Protein AF-A0AA44MNN9-F1 (afdb_monomer)

pLDDT: mean 72.3, std 15.73, range [46.19, 91.88]

Secondary structure (DSSP, 8-state):
---S------------------SS---SSS---PPPS-HHHHHHHHHHH---TTEEEEEEEE-SSS-EEEEEEEE-

Structure (mmCIF, N/CA/C/O backbone):
data_AF-A0AA44MNN9-F1
#
_entry.id   AF-A0AA44MNN9-F1
#
loop_
_atom_site.group_PDB
_atom_site.id
_atom_site.type_symbol
_atom_site.label_atom_id
_atom_site.label_alt_id
_atom_site.label_comp_id
_atom_site.label_asym_id
_atom_site.label_entity_id
_atom_site.label_seq_id
_atom_site.pdbx_PDB_ins_code
_atom_site.Cartn_x
_atom_site.Cartn_y
_atom_site.Cartn_z
_atom_site.occupancy
_atom_site.B_iso_or_equiv
_atom_site.auth_seq_id
_atom_site.auth_comp_id
_atom_site.auth_asym_id
_atom_site.auth_atom_id
_atom_site.pdbx_PDB_model_num
ATOM 1 N N . ASP A 1 1 ? -4.391 21.999 -28.256 1.00 49.22 1 ASP A N 1
ATOM 2 C CA . ASP A 1 1 ? -2.974 21.584 -28.287 1.00 49.22 1 ASP A CA 1
ATOM 3 C C . ASP A 1 1 ? -2.738 20.414 -27.353 1.00 49.22 1 ASP A C 1
ATOM 5 O O . ASP A 1 1 ? -2.687 20.589 -26.144 1.00 49.22 1 ASP A O 1
ATOM 9 N N . GLY A 1 2 ? -2.706 19.199 -27.902 1.00 59.91 2 GLY A N 1
ATOM 10 C CA . GLY A 1 2 ? -2.558 17.966 -27.129 1.00 59.91 2 GLY A CA 1
ATOM 11 C C . GLY A 1 2 ? -1.380 17.159 -27.651 1.00 59.91 2 GLY A C 1
ATOM 12 O O . GLY A 1 2 ? -1.477 16.534 -28.705 1.00 59.91 2 GLY A O 1
ATOM 13 N N . TYR A 1 3 ? -0.265 17.178 -26.925 1.00 70.00 3 TYR A N 1
ATOM 14 C CA . TYR A 1 3 ? 0.854 16.282 -27.196 1.00 70.00 3 TYR A CA 1
ATOM 15 C C . TYR A 1 3 ? 0.476 14.855 -26.773 1.00 70.00 3 TYR A C 1
ATOM 17 O O . TYR A 1 3 ? 0.012 14.632 -25.658 1.00 70.00 3 TYR A O 1
ATOM 25 N N . ARG A 1 4 ? 0.682 13.876 -27.666 1.00 70.44 4 ARG A N 1
ATOM 26 C CA . ARG A 1 4 ? 0.366 12.445 -27.451 1.00 70.44 4 ARG A CA 1
ATOM 27 C C . ARG A 1 4 ? 1.374 11.715 -26.545 1.00 70.44 4 ARG A C 1
ATOM 29 O O . ARG A 1 4 ? 1.374 10.489 -26.515 1.00 70.44 4 ARG A O 1
ATOM 36 N N . GLY A 1 5 ? 2.245 12.440 -25.844 1.00 73.31 5 GLY A N 1
ATOM 37 C CA . GLY A 1 5 ? 3.319 11.872 -25.031 1.00 73.31 5 GLY A CA 1
ATOM 38 C C . GLY A 1 5 ? 3.500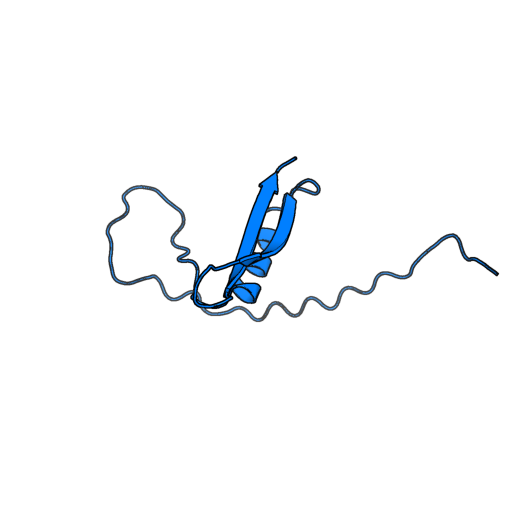 12.625 -23.718 1.00 73.31 5 GLY A C 1
ATOM 39 O O . GLY A 1 5 ? 3.405 13.851 -23.687 1.00 73.31 5 GLY A O 1
ATOM 40 N N . GLY A 1 6 ? 3.744 11.874 -22.642 1.00 80.25 6 GLY A N 1
ATOM 41 C CA . GLY A 1 6 ? 4.088 12.395 -21.320 1.00 80.25 6 GLY A CA 1
ATOM 42 C C . 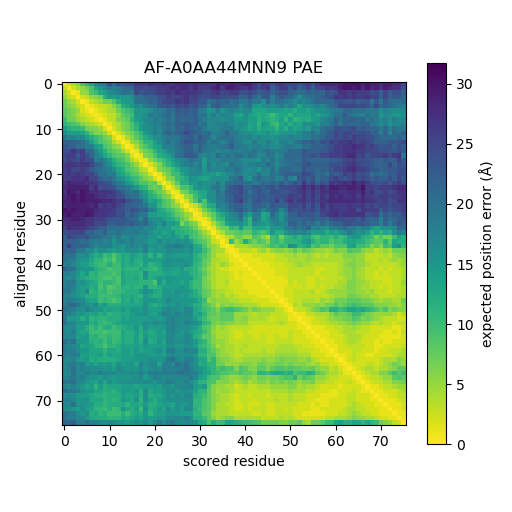GLY A 1 6 ? 5.574 12.204 -21.021 1.00 80.25 6 GLY A C 1
ATOM 43 O O . GLY A 1 6 ? 6.184 11.242 -21.482 1.00 80.25 6 GLY A O 1
ATOM 44 N N . LEU A 1 7 ? 6.155 13.116 -20.243 1.00 80.56 7 LEU A N 1
ATOM 45 C CA . LEU A 1 7 ? 7.508 12.968 -19.710 1.00 80.56 7 LEU A CA 1
ATOM 46 C C . LEU A 1 7 ? 7.436 12.211 -18.380 1.00 80.56 7 LEU A C 1
ATOM 48 O O . LEU A 1 7 ? 6.701 12.616 -17.479 1.00 80.56 7 LEU A O 1
ATOM 52 N N . ALA A 1 8 ? 8.189 11.119 -18.262 1.00 76.56 8 ALA A N 1
ATOM 53 C CA . ALA A 1 8 ? 8.333 10.368 -17.021 1.00 76.56 8 ALA A CA 1
ATOM 54 C C . ALA A 1 8 ? 9.695 10.687 -16.395 1.00 76.56 8 ALA A C 1
ATOM 56 O O . ALA A 1 8 ? 10.733 10.467 -17.016 1.00 76.56 8 ALA A O 1
ATOM 57 N N . PHE A 1 9 ? 9.684 11.199 -15.167 1.00 76.06 9 PHE A N 1
ATOM 58 C CA . PHE A 1 9 ? 10.884 11.426 -14.366 1.00 76.06 9 PHE A CA 1
ATOM 59 C C . PHE A 1 9 ? 10.902 10.403 -13.232 1.00 76.06 9 PHE A C 1
ATOM 61 O O . PHE A 1 9 ? 9.927 10.300 -12.486 1.00 76.06 9 PHE A O 1
ATOM 68 N N . ASP A 1 10 ? 11.988 9.640 -13.108 1.00 64.81 10 ASP A N 1
ATOM 69 C CA . ASP A 1 10 ? 12.179 8.719 -11.988 1.00 64.81 10 ASP A CA 1
ATOM 70 C C . ASP A 1 10 ? 12.962 9.430 -10.875 1.00 64.81 10 ASP A C 1
ATOM 72 O O . ASP A 1 10 ? 14.118 9.808 -11.052 1.00 64.81 10 ASP A O 1
ATOM 76 N N . THR A 1 11 ? 12.317 9.648 -9.728 1.00 71.00 11 THR A N 1
ATOM 77 C CA . THR A 1 11 ? 12.929 10.227 -8.523 1.00 71.00 11 THR A CA 1
ATOM 78 C C . THR A 1 11 ? 12.954 9.222 -7.374 1.00 71.00 11 THR A C 1
ATOM 80 O O . THR A 1 11 ? 12.794 9.616 -6.218 1.00 71.00 11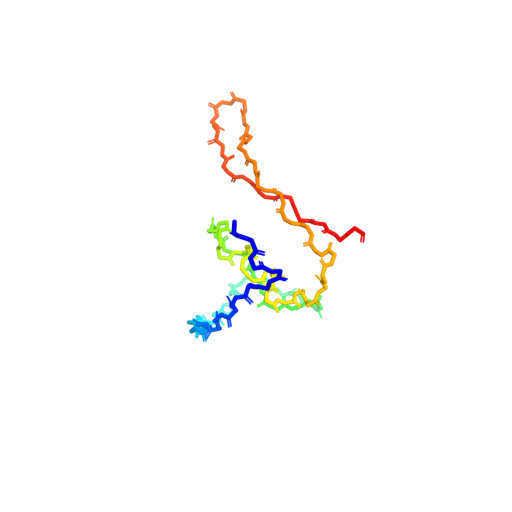 THR A O 1
ATOM 83 N N . LYS A 1 12 ? 13.082 7.916 -7.657 1.00 55.72 12 LYS A N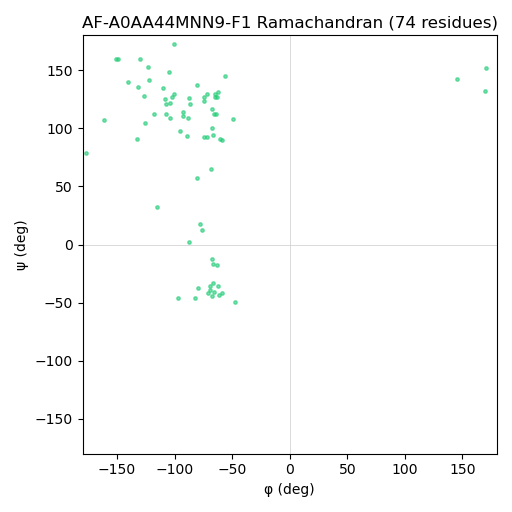 1
ATOM 84 C CA . LYS A 1 12 ? 13.201 6.874 -6.626 1.00 55.72 12 LYS A CA 1
ATOM 85 C C . LYS A 1 12 ? 14.413 7.121 -5.719 1.00 55.72 12 LYS A C 1
ATOM 87 O O . LYS A 1 12 ? 15.499 6.599 -5.941 1.00 55.72 12 LYS A O 1
ATOM 92 N N . SER A 1 13 ? 14.208 7.860 -4.634 1.00 54.81 13 SER A N 1
ATOM 93 C CA . SER A 1 13 ? 15.013 7.751 -3.425 1.00 54.81 13 SER A CA 1
ATOM 94 C C . SER A 1 13 ? 14.362 6.685 -2.547 1.00 54.81 13 SER A C 1
ATOM 96 O O . SER A 1 13 ? 13.411 6.931 -1.804 1.00 54.81 13 SER A O 1
ATOM 98 N N . VAL A 1 14 ? 14.832 5.445 -2.684 1.00 55.25 14 VAL A N 1
ATOM 99 C CA . VAL A 1 14 ? 14.464 4.376 -1.753 1.00 55.25 14 VAL A CA 1
ATOM 100 C C . VAL A 1 14 ? 15.102 4.738 -0.417 1.00 55.25 14 VAL A C 1
ATOM 102 O O . VAL A 1 14 ? 16.302 4.573 -0.219 1.00 55.25 14 VAL A O 1
ATOM 105 N N . ALA A 1 15 ? 14.310 5.293 0.499 1.00 49.72 15 ALA A N 1
ATOM 106 C CA . ALA A 1 15 ? 14.693 5.344 1.897 1.00 49.72 15 ALA A CA 1
ATOM 107 C C . ALA A 1 15 ? 14.715 3.893 2.386 1.00 49.72 15 ALA A C 1
ATOM 109 O O . ALA A 1 15 ? 13.668 3.338 2.724 1.00 49.72 15 ALA A O 1
ATOM 110 N N . THR A 1 16 ? 15.891 3.264 2.350 1.00 48.09 16 THR A N 1
ATOM 111 C CA . THR A 1 16 ? 16.124 1.929 2.897 1.00 48.09 16 THR A CA 1
ATOM 112 C C . THR A 1 16 ? 15.825 1.994 4.385 1.00 48.09 16 THR A C 1
ATOM 114 O O . THR A 1 16 ? 16.673 2.355 5.198 1.00 48.09 16 THR A O 1
ATOM 117 N N . ARG A 1 17 ? 14.578 1.721 4.766 1.00 51.25 17 ARG A N 1
ATOM 118 C CA . ARG A 1 17 ? 14.255 1.490 6.163 1.00 51.25 17 ARG A CA 1
ATOM 119 C C . ARG A 1 17 ? 14.950 0.185 6.511 1.00 51.25 17 ARG A C 1
ATOM 121 O O . ARG A 1 17 ? 14.629 -0.836 5.908 1.00 51.25 17 ARG A O 1
ATOM 128 N N . SER A 1 18 ? 15.903 0.230 7.433 1.00 48.12 18 SER A N 1
ATOM 129 C CA . SER A 1 18 ? 16.443 -0.962 8.079 1.00 48.12 18 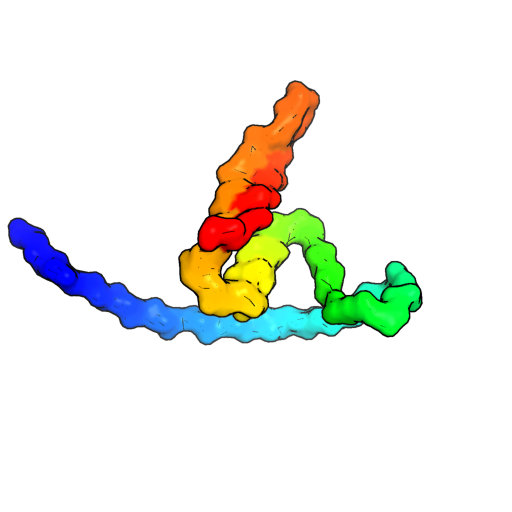SER A CA 1
ATOM 130 C C . SER A 1 18 ? 15.242 -1.781 8.552 1.00 48.12 18 SER A C 1
ATOM 132 O O . SER A 1 18 ? 14.476 -1.332 9.408 1.00 48.12 18 SER A O 1
ATOM 134 N N . LEU A 1 19 ? 14.973 -2.898 7.881 1.00 47.78 19 LEU A N 1
ATOM 135 C CA . LEU A 1 19 ? 13.914 -3.815 8.269 1.00 47.78 19 LEU A CA 1
ATOM 136 C C . LEU A 1 19 ? 14.446 -4.549 9.498 1.00 47.78 19 LEU A C 1
ATOM 138 O O . LEU A 1 19 ? 15.176 -5.522 9.348 1.00 47.78 19 LEU A O 1
ATOM 142 N N . ASP A 1 20 ? 14.152 -4.044 10.695 1.00 52.47 20 ASP A N 1
ATOM 143 C CA . ASP A 1 20 ? 14.389 -4.824 11.907 1.00 52.47 20 ASP A CA 1
ATOM 144 C C . ASP A 1 20 ? 13.474 -6.049 11.882 1.00 52.47 20 ASP A C 1
ATOM 146 O O . ASP A 1 20 ? 12.268 -5.947 11.619 1.00 52.47 20 ASP A O 1
ATOM 150 N N . GLU A 1 21 ? 14.070 -7.218 12.109 1.00 50.97 21 GLU A N 1
ATOM 151 C CA . GLU A 1 21 ? 13.340 -8.476 12.165 1.00 50.97 21 GLU A CA 1
ATOM 152 C C . GLU A 1 21 ? 12.340 -8.439 13.331 1.00 50.97 21 GLU A C 1
ATOM 154 O O . GLU A 1 21 ? 12.718 -8.095 14.454 1.00 50.97 21 GLU A O 1
ATOM 159 N N . PRO A 1 22 ? 11.063 -8.802 13.116 1.00 52.81 22 PRO A N 1
ATOM 160 C CA . PRO A 1 22 ? 10.104 -8.865 14.208 1.00 52.81 22 PRO A CA 1
ATOM 161 C C . PRO A 1 22 ? 10.530 -9.953 15.206 1.00 52.81 22 PRO A C 1
ATOM 163 O O . PRO A 1 22 ? 10.502 -11.145 14.902 1.00 52.81 22 PRO A O 1
ATOM 166 N N . SER A 1 23 ? 10.922 -9.542 16.413 1.00 52.25 23 SER A N 1
ATOM 167 C CA . SER A 1 23 ? 11.329 -10.424 17.508 1.00 52.25 23 SER A CA 1
ATOM 168 C C . SER A 1 23 ? 10.121 -11.015 18.245 1.00 52.25 23 SER A C 1
ATOM 170 O O . SER A 1 23 ? 9.964 -10.774 19.436 1.00 52.25 23 SER A O 1
ATOM 172 N N . SER A 1 24 ? 9.225 -11.722 17.554 1.00 51.94 24 SER A N 1
ATOM 173 C CA . SER A 1 24 ? 8.249 -12.626 18.189 1.00 51.94 24 SER A CA 1
ATOM 174 C C . SER A 1 24 ? 7.411 -13.345 17.132 1.00 51.94 24 SER A C 1
ATOM 176 O O . SER A 1 24 ? 6.292 -12.932 16.855 1.00 51.94 24 SER A O 1
ATOM 178 N N . GLU A 1 25 ? 7.971 -14.384 16.515 1.00 49.22 25 GLU A N 1
ATOM 179 C CA . GLU A 1 25 ? 7.334 -15.701 16.324 1.00 49.22 25 GLU A CA 1
ATOM 180 C C . GLU A 1 25 ? 8.168 -16.536 15.348 1.00 49.22 25 GLU A C 1
ATOM 182 O O . GLU A 1 25 ? 8.596 -16.073 14.289 1.00 49.22 25 GLU A O 1
ATOM 187 N N . VAL A 1 26 ? 8.429 -17.786 15.733 1.00 46.19 26 VAL A N 1
ATOM 188 C CA . VAL A 1 26 ? 9.143 -18.765 14.912 1.00 46.19 26 VAL A CA 1
ATOM 189 C C . VAL A 1 26 ? 8.209 -19.195 13.784 1.00 46.19 26 VAL A C 1
ATOM 191 O O . VAL A 1 26 ? 7.391 -20.095 13.945 1.00 46.19 26 VAL A O 1
ATOM 194 N N . VAL A 1 27 ? 8.299 -18.526 12.637 1.00 48.41 27 VAL A N 1
ATOM 195 C CA . VAL A 1 27 ? 7.621 -18.962 11.413 1.00 48.41 27 VAL A CA 1
ATOM 196 C C . VAL A 1 27 ? 8.592 -19.834 10.630 1.00 48.41 27 VAL A C 1
ATOM 198 O O . VAL A 1 27 ? 9.582 -19.344 10.091 1.00 48.41 27 VAL A O 1
ATOM 201 N N . GLU A 1 28 ? 8.313 -21.135 10.551 1.00 52.53 28 GLU A N 1
ATOM 202 C CA . GLU A 1 28 ? 9.1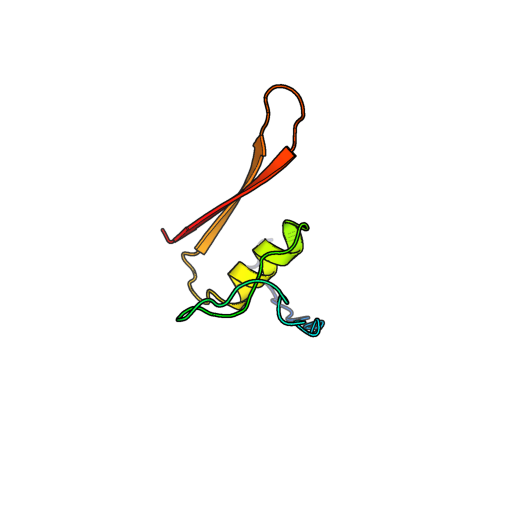97 -22.096 9.883 1.00 52.53 28 GLU A CA 1
ATOM 203 C C . GLU A 1 28 ? 9.300 -21.911 8.358 1.00 52.53 28 GLU A C 1
ATOM 205 O O . GLU A 1 28 ? 10.210 -22.474 7.761 1.00 52.53 28 GLU A O 1
ATOM 210 N N . ARG A 1 29 ? 8.440 -21.107 7.707 1.00 48.00 29 ARG A N 1
ATOM 211 C CA . ARG A 1 29 ? 8.516 -20.777 6.266 1.00 48.00 29 ARG A CA 1
ATOM 212 C C . ARG A 1 29 ? 7.701 -19.516 5.929 1.00 48.00 29 ARG A C 1
ATOM 214 O O . ARG A 1 29 ? 6.478 -19.570 5.866 1.00 48.00 29 ARG A O 1
ATOM 221 N N . GLY A 1 30 ? 8.372 -18.394 5.659 1.00 53.47 30 GLY A N 1
ATOM 222 C CA . GLY A 1 30 ? 7.762 -17.174 5.105 1.00 53.47 3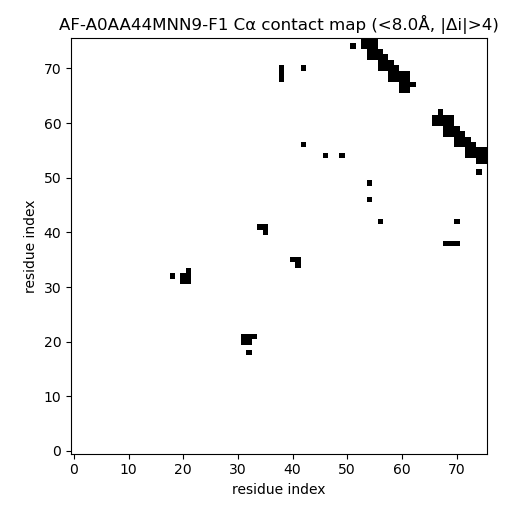0 GLY A CA 1
ATOM 223 C C . GLY A 1 30 ? 8.716 -15.965 5.121 1.00 53.47 30 GLY A C 1
ATOM 224 O O . GLY A 1 30 ? 9.609 -15.924 5.967 1.00 53.47 30 GLY A O 1
ATOM 225 N N . PRO A 1 31 ? 8.586 -14.978 4.209 1.00 47.72 31 PRO A N 1
ATOM 226 C CA . PRO A 1 31 ? 9.435 -13.783 4.216 1.00 47.72 31 PRO A CA 1
ATOM 227 C C . PRO A 1 31 ? 9.213 -12.971 5.506 1.00 47.72 31 PRO A C 1
ATOM 229 O O . PRO A 1 31 ? 8.075 -12.612 5.805 1.00 47.72 31 PRO A O 1
ATOM 232 N N . LYS A 1 32 ? 10.284 -12.651 6.253 1.00 54.12 32 LYS A N 1
ATOM 233 C CA . LYS A 1 32 ? 10.262 -11.858 7.506 1.00 54.12 32 LYS A CA 1
ATOM 234 C C . LYS A 1 32 ? 9.883 -10.391 7.277 1.00 54.12 32 LYS A C 1
ATOM 236 O O . LYS A 1 32 ? 10.711 -9.502 7.452 1.00 54.12 32 LYS A O 1
ATOM 241 N N . ILE A 1 33 ? 8.664 -10.098 6.828 1.00 53.72 33 ILE A N 1
ATOM 242 C CA . ILE A 1 33 ? 8.225 -8.711 6.629 1.00 53.72 33 ILE A CA 1
ATOM 243 C C . ILE A 1 33 ? 6.859 -8.536 7.250 1.00 53.72 33 ILE A C 1
ATOM 245 O O . ILE A 1 33 ? 5.822 -8.747 6.627 1.00 53.72 33 ILE A O 1
ATOM 249 N N . GLY A 1 34 ? 6.898 -8.144 8.520 1.00 57.53 34 GLY A N 1
ATOM 250 C CA . GLY A 1 34 ? 5.726 -7.654 9.213 1.00 57.53 34 GLY A CA 1
ATOM 251 C C . GLY A 1 34 ? 5.264 -6.359 8.559 1.00 57.53 34 GLY A C 1
ATOM 252 O O . GLY A 1 34 ? 6.035 -5.412 8.389 1.00 57.53 34 GLY A O 1
ATOM 253 N N . PHE A 1 35 ? 3.991 -6.312 8.186 1.00 62.06 35 PHE A N 1
ATOM 254 C CA . PHE A 1 35 ? 3.328 -5.043 7.932 1.00 62.06 35 PHE A CA 1
ATOM 255 C C . PHE A 1 35 ? 3.438 -4.150 9.173 1.00 62.06 35 PHE A C 1
ATOM 257 O O . PHE A 1 35 ? 3.382 -4.628 10.303 1.00 62.06 35 PHE A O 1
ATOM 264 N N . ILE A 1 36 ? 3.572 -2.842 8.967 1.00 68.88 36 ILE A N 1
ATOM 265 C CA . ILE A 1 36 ? 3.559 -1.864 10.061 1.00 68.88 36 ILE A CA 1
ATOM 266 C C . ILE A 1 36 ? 2.193 -1.181 10.174 1.00 68.88 36 ILE A C 1
ATOM 268 O O . ILE A 1 36 ? 1.346 -1.306 9.298 1.00 68.88 36 ILE A O 1
ATOM 272 N N . GLU A 1 37 ? 1.970 -0.376 11.209 1.00 74.75 37 GLU A N 1
ATOM 273 C CA . GLU A 1 37 ? 0.675 0.294 11.433 1.00 74.75 37 GLU A CA 1
ATOM 274 C C . GLU A 1 37 ? 0.323 1.357 10.370 1.00 74.75 37 GLU A C 1
ATOM 276 O O . GLU A 1 37 ? -0.831 1.773 10.234 1.00 74.75 37 GLU A O 1
ATOM 281 N N . LYS A 1 38 ? 1.310 1.822 9.590 1.00 76.69 38 LYS A N 1
ATOM 282 C CA . LYS A 1 38 ? 1.112 2.853 8.562 1.00 76.69 38 LYS A CA 1
ATOM 283 C C . LYS A 1 38 ? 0.716 2.236 7.221 1.00 76.69 38 LYS A C 1
ATOM 285 O O . LYS A 1 38 ? 1.560 1.725 6.486 1.00 76.69 38 LYS A O 1
ATOM 290 N N . LEU A 1 39 ? -0.552 2.430 6.851 1.00 80.12 39 LEU A N 1
ATOM 291 C CA . LEU A 1 39 ? -1.144 1.980 5.583 1.00 80.12 39 LEU A CA 1
ATOM 292 C C . LEU A 1 39 ? -0.279 2.334 4.358 1.00 80.12 39 LEU A C 1
ATOM 294 O O . LEU A 1 39 ? 0.040 1.461 3.561 1.00 80.12 39 LEU A O 1
ATOM 298 N N . ARG A 1 40 ? 0.162 3.597 4.253 1.00 80.44 40 ARG A N 1
ATOM 299 C CA . ARG A 1 40 ? 0.923 4.105 3.096 1.00 80.44 40 ARG A CA 1
ATOM 300 C C . ARG A 1 40 ? 2.265 3.396 2.904 1.00 80.44 40 ARG A C 1
ATOM 302 O O . ARG A 1 40 ? 2.693 3.183 1.773 1.00 80.44 40 ARG A O 1
ATOM 309 N N . THR A 1 41 ? 2.931 3.036 3.999 1.00 79.31 41 THR A N 1
ATOM 310 C CA . THR A 1 41 ? 4.197 2.301 3.939 1.00 79.31 41 THR A CA 1
ATOM 311 C C . THR A 1 41 ? 3.957 0.869 3.473 1.00 79.31 41 THR A C 1
ATOM 313 O O . THR A 1 41 ? 4.672 0.393 2.600 1.00 79.31 41 THR A O 1
ATOM 316 N N . ASN A 1 42 ? 2.903 0.213 3.961 1.00 82.81 42 ASN A N 1
ATOM 317 C CA . ASN A 1 42 ? 2.561 -1.146 3.534 1.00 82.81 42 ASN A CA 1
ATOM 318 C C . ASN A 1 42 ? 2.139 -1.209 2.063 1.00 82.81 42 ASN A C 1
ATOM 320 O O . ASN A 1 42 ? 2.556 -2.111 1.345 1.00 82.81 42 ASN A O 1
ATOM 324 N N . THR A 1 43 ? 1.358 -0.240 1.580 1.00 84.00 43 THR A N 1
ATOM 325 C CA . THR A 1 43 ? 0.976 -0.180 0.161 1.00 84.00 43 THR A CA 1
ATOM 326 C C . THR A 1 43 ? 2.174 0.093 -0.747 1.00 84.00 43 THR A C 1
ATOM 328 O O . THR A 1 43 ? 2.217 -0.415 -1.864 1.00 84.00 43 THR A O 1
ATOM 331 N N . ALA A 1 44 ? 3.161 0.868 -0.278 1.00 83.38 44 ALA A N 1
ATOM 332 C CA . ALA A 1 44 ? 4.415 1.067 -1.001 1.00 83.38 44 ALA A CA 1
ATOM 333 C C . ALA A 1 44 ? 5.241 -0.228 -1.055 1.00 83.38 44 ALA A C 1
ATOM 335 O O . ALA A 1 44 ? 5.678 -0.607 -2.136 1.00 83.38 44 ALA A O 1
ATOM 336 N N . LEU A 1 45 ? 5.355 -0.950 0.067 1.00 82.44 45 LEU A N 1
ATOM 337 C CA . LEU A 1 45 ? 6.015 -2.260 0.123 1.00 82.44 45 LEU A CA 1
ATOM 338 C C . LEU A 1 45 ? 5.357 -3.278 -0.821 1.00 82.44 45 LEU A C 1
ATOM 340 O O . LEU A 1 45 ? 6.059 -4.013 -1.510 1.00 82.44 45 LEU A O 1
ATOM 344 N N . LEU A 1 46 ? 4.020 -3.300 -0.892 1.00 83.56 46 LEU A N 1
ATOM 345 C CA . LEU A 1 46 ? 3.286 -4.159 -1.828 1.00 83.56 46 LEU A CA 1
ATOM 346 C C . LEU A 1 46 ? 3.621 -3.833 -3.289 1.00 83.56 46 LEU A C 1
ATOM 348 O O . LEU A 1 46 ? 3.850 -4.759 -4.061 1.00 83.56 46 LEU A O 1
ATOM 352 N N . ARG A 1 47 ? 3.699 -2.546 -3.657 1.00 82.88 47 ARG A N 1
ATOM 353 C CA . ARG A 1 47 ? 4.083 -2.114 -5.014 1.00 82.88 47 ARG A CA 1
ATOM 354 C C . ARG A 1 47 ? 5.548 -2.377 -5.349 1.00 82.88 47 ARG A C 1
ATOM 356 O O . ARG A 1 47 ? 5.855 -2.671 -6.492 1.00 82.88 47 ARG A O 1
ATOM 363 N N . GLU A 1 48 ? 6.450 -2.243 -4.384 1.00 81.56 48 GLU A N 1
ATOM 364 C CA . GLU A 1 48 ? 7.876 -2.509 -4.600 1.00 81.56 48 GLU A CA 1
ATOM 365 C C . GLU A 1 48 ? 8.140 -4.006 -4.805 1.00 81.56 48 GLU A C 1
ATOM 367 O O . GLU A 1 48 ? 8.937 -4.397 -5.652 1.00 81.56 48 GLU A O 1
ATOM 372 N N . ARG A 1 49 ? 7.437 -4.858 -4.051 1.00 79.12 49 ARG A N 1
ATOM 373 C CA . ARG A 1 49 ? 7.584 -6.318 -4.123 1.00 79.12 49 ARG A CA 1
ATOM 374 C C . ARG A 1 49 ? 6.857 -6.946 -5.292 1.00 79.12 49 ARG A C 1
ATOM 376 O O . ARG A 1 49 ? 7.334 -7.924 -5.857 1.00 79.12 49 ARG A O 1
ATOM 383 N N . THR A 1 50 ? 5.687 -6.418 -5.615 1.00 79.69 50 THR A N 1
ATOM 384 C CA . THR A 1 50 ? 4.847 -6.951 -6.679 1.00 79.69 50 THR A CA 1
ATOM 385 C C . THR A 1 50 ? 5.141 -6.150 -7.934 1.00 79.69 50 THR A C 1
ATOM 387 O O . THR A 1 50 ? 4.599 -5.068 -8.129 1.00 79.69 50 THR A O 1
ATOM 390 N N . SER A 1 51 ? 6.006 -6.683 -8.794 1.00 78.62 51 SER A N 1
ATOM 391 C CA . SER A 1 51 ? 6.291 -6.097 -10.115 1.00 78.62 51 SER A CA 1
ATOM 392 C C . SER A 1 51 ? 5.196 -6.401 -11.153 1.00 78.62 51 SER A C 1
ATOM 394 O O . SER A 1 51 ? 5.439 -6.296 -12.352 1.00 78.62 51 SER A O 1
ATOM 396 N N . ASP A 1 52 ? 4.002 -6.803 -10.705 1.00 82.75 52 ASP A N 1
ATOM 397 C CA . ASP A 1 52 ? 2.878 -7.145 -11.573 1.00 82.75 52 ASP A CA 1
ATOM 398 C C . ASP A 1 52 ? 2.074 -5.878 -11.919 1.00 82.75 52 ASP A C 1
ATOM 400 O O . ASP A 1 52 ? 1.566 -5.213 -11.005 1.00 82.75 52 ASP A O 1
ATOM 404 N N . PRO A 1 53 ? 1.930 -5.524 -13.210 1.00 84.06 53 PRO A N 1
ATOM 405 C CA . PRO A 1 53 ? 1.117 -4.383 -13.627 1.00 84.06 53 PRO A CA 1
ATOM 406 C C . PRO A 1 53 ? -0.375 -4.534 -13.282 1.00 84.06 53 PRO A C 1
ATOM 408 O O . PRO A 1 53 ? -1.085 -3.530 -13.246 1.00 84.06 53 PRO A O 1
ATOM 411 N N . ASN A 1 54 ? -0.848 -5.748 -12.996 1.00 88.56 54 ASN A N 1
ATOM 412 C CA . ASN A 1 54 ? -2.229 -6.040 -12.619 1.00 88.56 54 ASN A CA 1
ATOM 413 C C . ASN A 1 54 ? -2.482 -5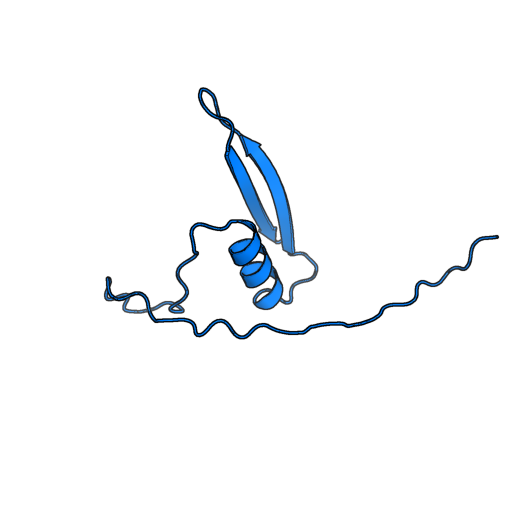.912 -11.108 1.00 88.56 54 ASN A C 1
ATOM 415 O O . ASN A 1 54 ? -3.599 -6.165 -10.651 1.00 88.56 54 ASN A O 1
ATOM 419 N N . LEU A 1 55 ? -1.479 -5.520 -10.308 1.00 89.31 55 LEU A N 1
ATOM 420 C CA . LEU A 1 55 ? -1.691 -5.225 -8.893 1.00 89.31 55 LEU A CA 1
ATOM 421 C C . LEU A 1 55 ? -2.591 -3.991 -8.737 1.00 89.31 55 LEU A C 1
ATOM 423 O O . LEU A 1 55 ? -2.181 -2.849 -8.963 1.00 89.31 55 LEU A O 1
ATOM 427 N N . VAL A 1 56 ? -3.798 -4.212 -8.225 1.00 89.25 56 VAL A N 1
ATOM 428 C CA . VAL A 1 56 ? -4.745 -3.159 -7.865 1.00 89.25 56 VAL A CA 1
ATOM 429 C C . VAL A 1 56 ? -4.732 -2.959 -6.355 1.00 89.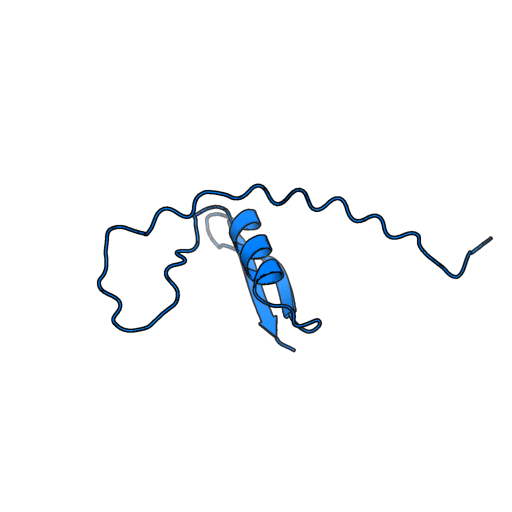25 56 VAL A C 1
ATOM 431 O O . VAL A 1 56 ? -4.936 -3.895 -5.588 1.00 89.25 56 VAL A O 1
ATOM 434 N N . ILE A 1 57 ? -4.540 -1.714 -5.911 1.00 90.31 57 ILE A N 1
ATOM 435 C CA . ILE A 1 57 ? -4.687 -1.311 -4.505 1.00 90.31 57 ILE A CA 1
ATOM 436 C C . ILE A 1 57 ? -5.812 -0.280 -4.417 1.00 90.31 57 ILE A C 1
ATOM 438 O O . ILE A 1 57 ? -5.667 0.846 -4.894 1.00 90.31 57 ILE A O 1
ATOM 442 N N . LYS A 1 58 ? -6.927 -0.652 -3.785 1.00 89.44 58 LYS A N 1
ATOM 443 C CA . LYS A 1 58 ? -8.096 0.210 -3.590 1.00 89.44 58 LYS A CA 1
ATOM 444 C C . LYS A 1 58 ? -8.160 0.715 -2.154 1.00 89.44 58 LYS A C 1
ATOM 446 O O . LYS A 1 58 ? -8.482 -0.040 -1.237 1.00 89.44 58 LYS A O 1
ATOM 451 N N . GLU A 1 59 ? -7.889 2.003 -1.963 1.00 90.94 59 GLU A N 1
ATOM 452 C CA . GLU A 1 59 ? -8.056 2.669 -0.669 1.00 90.94 59 GLU A CA 1
ATOM 453 C C . GLU A 1 59 ? -9.523 3.045 -0.430 1.00 90.94 59 GLU A C 1
ATOM 455 O O . GLU A 1 59 ? -10.215 3.537 -1.321 1.00 90.94 59 GLU A O 1
ATOM 460 N N . MET A 1 60 ? -10.008 2.828 0.790 1.00 91.69 60 MET A N 1
ATOM 461 C CA . MET A 1 60 ? -11.347 3.238 1.202 1.00 91.69 60 MET A CA 1
ATOM 462 C C . MET A 1 60 ? -11.398 3.566 2.691 1.00 91.69 60 MET A C 1
ATOM 464 O O . MET A 1 60 ? -10.550 3.150 3.477 1.00 91.69 60 MET A O 1
ATOM 468 N N . THR A 1 61 ? -12.412 4.328 3.093 1.00 91.88 61 THR A N 1
ATOM 469 C CA . THR A 1 61 ? -12.647 4.646 4.503 1.00 91.88 61 THR A CA 1
ATOM 470 C C . THR A 1 61 ? -13.864 3.873 4.998 1.00 91.88 61 THR A C 1
ATOM 472 O O . THR A 1 61 ? -14.985 4.146 4.574 1.00 91.88 61 THR A O 1
ATOM 475 N N . LEU A 1 62 ? -13.656 2.918 5.905 1.00 89.56 62 LEU A N 1
ATOM 476 C CA . LEU A 1 62 ? -14.697 2.015 6.399 1.00 89.56 62 LEU A CA 1
ATOM 477 C C . LEU A 1 62 ? -14.828 2.086 7.928 1.00 89.56 62 LEU A C 1
ATOM 479 O O . LEU A 1 62 ? -13.878 2.416 8.633 1.00 89.56 62 LEU A O 1
ATOM 483 N N . GLY A 1 63 ? -16.024 1.796 8.445 1.00 88.94 63 GLY A N 1
ATOM 484 C CA . GLY A 1 63 ? -16.290 1.673 9.883 1.00 88.94 63 GLY A CA 1
ATOM 485 C C . GLY A 1 63 ? -17.680 2.169 10.287 1.00 88.94 63 GLY A C 1
ATOM 486 O O . GLY A 1 63 ? -18.176 3.152 9.729 1.00 88.94 63 GLY A O 1
ATOM 487 N N . LYS A 1 64 ? -18.320 1.476 11.242 1.00 84.25 64 LYS A N 1
ATOM 488 C CA . LYS A 1 64 ? -19.647 1.841 11.780 1.00 84.25 64 LYS A CA 1
ATOM 489 C C . LYS A 1 64 ? -19.570 2.923 12.863 1.00 84.25 64 LYS A C 1
ATOM 491 O O . LYS A 1 64 ? -20.324 3.881 12.797 1.00 84.25 64 LYS A O 1
ATOM 496 N N . ARG A 1 65 ? -18.650 2.785 13.826 1.00 87.00 65 ARG A N 1
ATOM 497 C CA . ARG A 1 65 ? -18.470 3.732 14.946 1.00 87.00 65 ARG A CA 1
ATOM 498 C C . ARG A 1 65 ? -17.354 4.744 14.692 1.00 87.00 65 ARG A C 1
ATOM 500 O O . ARG A 1 65 ? -17.555 5.936 14.877 1.00 87.00 65 ARG A O 1
ATOM 507 N N . THR A 1 66 ? -16.206 4.273 14.208 1.00 84.81 66 THR A N 1
ATOM 508 C CA . THR A 1 66 ? -15.069 5.122 13.833 1.00 84.81 66 THR A CA 1
ATOM 509 C C . THR A 1 66 ? -14.659 4.791 12.413 1.00 84.81 66 THR A C 1
ATOM 511 O O . THR A 1 66 ? -14.430 3.629 12.084 1.00 84.81 66 THR A O 1
ATOM 514 N N . LYS A 1 67 ? -14.566 5.816 11.572 1.00 86.12 67 LYS A N 1
ATOM 515 C CA . LYS A 1 67 ? -14.092 5.693 10.197 1.00 86.12 67 LYS A CA 1
ATOM 516 C C . LYS A 1 67 ? -12.574 5.500 10.198 1.00 86.12 67 LYS A C 1
ATOM 518 O O . LYS A 1 67 ? -11.842 6.307 10.768 1.00 86.12 67 LYS A O 1
ATOM 523 N N . LYS A 1 68 ? -12.102 4.418 9.587 1.00 87.50 68 LYS A N 1
ATOM 524 C CA . LYS A 1 68 ? -10.682 4.079 9.453 1.00 87.50 68 LYS A CA 1
ATOM 525 C C . LYS A 1 68 ? -10.333 3.938 7.978 1.00 87.50 68 LYS A C 1
ATOM 527 O O . LYS A 1 68 ? -11.131 3.420 7.199 1.00 87.50 68 LYS A O 1
ATOM 532 N N . LYS A 1 69 ? -9.144 4.409 7.602 1.00 88.50 69 LYS A N 1
ATOM 533 C CA . LYS A 1 69 ? -8.596 4.180 6.264 1.00 88.50 69 LYS A CA 1
ATOM 534 C C . LYS A 1 69 ? -8.114 2.738 6.171 1.00 88.50 69 LYS A C 1
ATOM 536 O O . LYS A 1 69 ? -7.337 2.300 7.014 1.00 88.50 69 LYS A O 1
ATOM 541 N N . ILE A 1 70 ? -8.578 2.035 5.152 1.00 88.38 70 ILE A N 1
ATOM 542 C CA . ILE A 1 70 ? -8.189 0.671 4.815 1.00 88.38 70 ILE A CA 1
ATOM 543 C C . ILE A 1 70 ? -7.812 0.614 3.333 1.00 88.38 70 ILE A C 1
ATOM 545 O O . ILE A 1 70 ? -8.208 1.480 2.552 1.00 88.38 70 ILE A O 1
ATOM 549 N N . ALA A 1 71 ? -7.061 -0.408 2.945 1.00 89.19 71 ALA A N 1
ATOM 550 C CA . ALA A 1 71 ? -6.737 -0.687 1.554 1.00 89.19 71 ALA A CA 1
ATOM 551 C C . ALA A 1 71 ? -7.000 -2.164 1.265 1.00 89.19 71 ALA A C 1
ATOM 553 O O . ALA A 1 71 ? -6.634 -3.021 2.067 1.00 89.19 71 ALA A O 1
ATOM 554 N N . VAL A 1 72 ? -7.631 -2.447 0.128 1.00 89.31 72 VAL A N 1
ATOM 555 C CA . VAL A 1 72 ? -7.805 -3.803 -0.401 1.00 89.31 72 VAL A CA 1
ATOM 556 C C . VAL A 1 72 ? -6.873 -3.948 -1.594 1.00 89.31 72 VAL A C 1
ATOM 558 O O . VAL A 1 72 ? -6.978 -3.168 -2.540 1.00 89.31 72 VAL A O 1
ATOM 561 N N . ALA A 1 73 ? -5.956 -4.910 -1.534 1.00 89.69 73 ALA A N 1
ATOM 562 C CA . ALA A 1 73 ? -5.027 -5.210 -2.615 1.00 89.69 73 ALA A CA 1
ATOM 563 C C . ALA A 1 73 ? -5.375 -6.563 -3.245 1.00 89.69 73 ALA A C 1
ATOM 565 O O . ALA A 1 73 ? -5.633 -7.520 -2.518 1.00 89.69 73 ALA A O 1
ATOM 566 N N . TYR A 1 74 ? -5.394 -6.634 -4.573 1.00 89.44 74 TYR A N 1
ATOM 567 C CA . TYR A 1 74 ? -5.629 -7.863 -5.330 1.00 89.44 74 TYR A CA 1
ATOM 568 C C . TYR A 1 74 ? -4.921 -7.798 -6.688 1.00 89.44 74 TYR A C 1
ATOM 570 O O . TYR A 1 74 ? -4.582 -6.713 -7.158 1.00 89.44 74 TYR A O 1
ATOM 578 N N . ILE A 1 75 ? -4.694 -8.957 -7.301 1.00 89.25 75 ILE A N 1
ATOM 579 C CA . ILE A 1 75 ? -4.205 -9.075 -8.680 1.00 89.25 75 ILE A CA 1
ATOM 580 C C . ILE A 1 75 ? -5.418 -9.397 -9.549 1.00 89.25 75 ILE A C 1
ATOM 582 O O . ILE A 1 75 ? -6.214 -10.263 -9.173 1.00 89.25 75 ILE A O 1
ATOM 586 N N . GLN A 1 76 ? -5.594 -8.643 -10.633 1.00 80.12 76 GLN A N 1
ATOM 587 C CA . GLN A 1 76 ? -6.700 -8.813 -11.577 1.00 80.12 76 GLN A CA 1
ATOM 588 C C . GLN A 1 76 ? -6.334 -9.738 -12.737 1.00 80.12 76 GLN A C 1
ATOM 590 O O . GLN A 1 76 ? -5.182 -9.651 -13.211 1.00 80.12 76 GLN A O 1
#

Sequence (76 aa):
DGYRGGLAFDTKSVATRSLDEPSSEVVERGPKIGFIEKLRTNTALLRERTSDPNLVIKEMTLGKRTKKKIAVAYIQ

Nearest PDB structures (foldseek):
  7tjk-assembly1_I  TM=4.112E-01  e=1.081E+00  Saccharomyces cerevisiae
  7tjj-assembly1_I  TM=4.675E-01  e=3.293E+00  Saccharomyces cerevisiae
  8kea-assembly1_W  TM=3.319E-01  e=6.772E+00  unclassified Caudoviricetes
  6z1p-assembly1_BA  TM=2.141E-01  e=3.516E+00  Tetrahymena thermophila SB210

InterPro domains:
  IPR004995 Bacillus/Clostridium Ger spore germination protein [PF03323] (1-76)

Organism: Streptococcus pneumoniae (NCBI:txid1313)

Foldseek 3Di:
DDDPDDDDDDPDPPPPDPQDFPPDDPDVDDPRDDDDPDPVVVVVVVCVPDVDPQWDKDWDFDDDPDTDIDIDIDGD

Solvent-accessible surface area (backbone atoms only — not comparable to full-atom values): 5504 Å² total; per-residue (Å²): 142,81,76,97,70,83,89,86,81,88,79,87,72,78,78,79,69,80,80,75,72,79,92,82,72,94,68,95,80,72,85,89,69,80,78,62,93,51,64,71,58,44,56,48,52,51,54,72,71,45,85,52,90,46,61,43,75,50,75,48,75,50,63,91,89,60,77,40,84,47,71,51,74,51,74,112

Radius of gyration: 17.19 Å; Cα contacts (8 Å, |Δi|>4): 50; chains: 1; bounding box: 36×44×46 Å

Mean predicted aligned error: 13.08 Å